Protein AF-A0A7R9ZEU7-F1 (afdb_monomer)

Radius of gyration: 27.48 Å; Cα contacts (8 Å, |Δi|>4): 188; chains: 1; bounding box: 86×51×51 Å

Secondary structure (DSSP, 8-state):
--HHHHHHHHHHTT-EEEEE-GGG-EEEEETTEEEEEEEEEEEEGGGTT-EEEEEEEEEEEEETTEEEEEEEEEEEPPPPPPHHHHHHHHHHHHHHHHH--HHHHHTTS-TT-EE--------S-PPPEESHHHHHHHHHT-SS---------------------

Solvent-accessible surface area (backbone atoms only — not comparable to full-atom values): 10298 Å² total; per-residue (Å²): 131,62,69,68,58,54,51,48,52,63,49,54,75,30,49,62,45,78,45,72,45,66,98,60,50,49,75,50,79,56,94,60,36,37,38,43,33,31,36,36,37,36,36,24,64,81,44,69,87,48,66,48,56,26,39,40,37,38,32,34,34,58,54,97,89,41,80,40,80,75,43,79,49,76,45,71,58,77,81,77,84,47,73,68,55,56,53,48,53,52,49,59,48,50,53,20,58,75,66,70,41,64,67,59,40,49,69,71,50,56,73,80,38,73,52,80,82,87,71,97,63,100,66,92,80,83,76,78,35,59,26,51,66,44,48,48,45,64,75,70,56,80,50,104,61,88,90,75,78,89,76,89,77,78,85,92,75,93,78,82,88,82,83,84,134

Structure (mmCIF, N/CA/C/O backbone):
data_AF-A0A7R9ZEU7-F1
#
_entry.id   AF-A0A7R9ZEU7-F1
#
loop_
_atom_site.group_PDB
_atom_site.id
_atom_site.type_symbol
_atom_site.label_atom_id
_atom_site.label_alt_id
_atom_site.label_comp_id
_atom_site.label_asym_id
_atom_site.label_entity_id
_atom_site.label_seq_id
_atom_site.pdbx_PDB_ins_code
_atom_site.Cartn_x
_atom_site.Cartn_y
_atom_site.Cartn_z
_atom_site.occupancy
_atom_site.B_iso_or_equiv
_atom_site.auth_seq_id
_atom_site.auth_comp_id
_atom_site.auth_asym_id
_atom_site.auth_atom_id
_atom_site.pdbx_PDB_model_num
ATOM 1 N N . SER A 1 1 ? -24.225 -18.428 -4.024 1.00 68.38 1 SER A N 1
ATOM 2 C CA . SER A 1 1 ? -23.529 -18.088 -2.764 1.00 68.38 1 SER A CA 1
ATOM 3 C C . SER A 1 1 ? -23.212 -16.599 -2.773 1.00 68.38 1 SER A C 1
ATOM 5 O O . SER A 1 1 ? -23.013 -16.052 -3.850 1.00 68.38 1 SER A O 1
ATOM 7 N N . ASN A 1 2 ? -23.208 -15.921 -1.620 1.00 84.44 2 ASN A N 1
ATOM 8 C CA . ASN A 1 2 ? -22.706 -14.545 -1.527 1.00 84.44 2 ASN A CA 1
ATOM 9 C C . ASN A 1 2 ? -21.163 -14.613 -1.546 1.00 84.44 2 ASN A C 1
ATOM 11 O O . ASN A 1 2 ? -20.594 -15.146 -0.590 1.00 84.44 2 ASN A O 1
ATOM 15 N N . PRO A 1 3 ? -20.485 -14.136 -2.607 1.00 81.31 3 PRO A N 1
ATOM 16 C CA . PRO A 1 3 ? -19.037 -14.291 -2.755 1.00 81.31 3 PRO A CA 1
ATOM 17 C C . PRO A 1 3 ? -18.259 -13.562 -1.654 1.00 81.31 3 PRO A C 1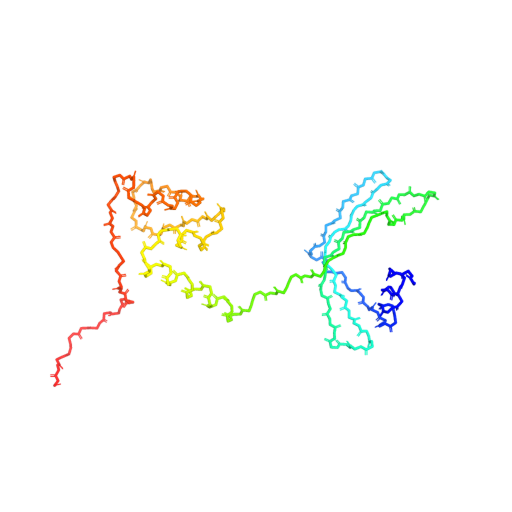
ATOM 19 O O . PRO A 1 3 ? -17.218 -14.045 -1.222 1.00 81.31 3 PRO A O 1
ATOM 22 N N . MET A 1 4 ? -18.795 -12.452 -1.142 1.00 75.75 4 MET A N 1
ATOM 23 C CA . MET A 1 4 ? -18.186 -11.709 -0.042 1.00 75.75 4 MET A CA 1
ATOM 24 C C . MET A 1 4 ? -18.267 -12.491 1.269 1.00 75.75 4 MET A C 1
ATOM 26 O O . MET A 1 4 ? -17.280 -12.582 1.991 1.00 75.75 4 MET A O 1
ATOM 30 N N . LYS A 1 5 ? -19.412 -13.126 1.550 1.00 85.56 5 LYS A N 1
ATOM 31 C CA . LYS A 1 5 ? -19.545 -13.989 2.731 1.00 85.56 5 LYS A CA 1
ATOM 32 C C . LYS A 1 5 ? -18.561 -15.159 2.666 1.00 85.56 5 LYS A C 1
ATOM 34 O O . LYS A 1 5 ? -17.838 -15.382 3.622 1.00 85.56 5 LYS A O 1
ATOM 39 N N . ALA A 1 6 ? -18.490 -15.851 1.528 1.00 85.88 6 ALA A N 1
ATOM 40 C CA . ALA A 1 6 ? -17.572 -16.977 1.352 1.00 85.88 6 ALA A CA 1
ATOM 41 C C . ALA A 1 6 ? -16.096 -16.560 1.487 1.00 85.88 6 ALA A C 1
ATOM 43 O O . ALA A 1 6 ? -15.293 -17.302 2.048 1.00 85.88 6 ALA A O 1
ATOM 44 N N . TYR A 1 7 ? -15.743 -15.366 1.000 1.00 82.12 7 TYR A N 1
ATOM 45 C CA . TYR A 1 7 ? -14.420 -14.783 1.208 1.00 82.12 7 TYR A CA 1
ATOM 46 C C . TYR A 1 7 ? -14.110 -14.600 2.698 1.00 82.12 7 TYR A C 1
ATOM 48 O O . TYR A 1 7 ? -13.049 -15.032 3.145 1.00 82.12 7 TYR A O 1
ATOM 56 N N . PHE A 1 8 ? -15.030 -13.998 3.461 1.00 85.12 8 PHE A N 1
ATOM 57 C CA . PHE A 1 8 ? -14.830 -13.766 4.891 1.00 85.12 8 PHE A CA 1
ATOM 58 C C . PHE A 1 8 ? -14.843 -15.057 5.705 1.00 85.12 8 PHE A C 1
ATOM 60 O O . PHE A 1 8 ? -13.979 -15.197 6.558 1.00 85.12 8 PHE A O 1
ATOM 67 N N . ASP A 1 9 ? -15.734 -16.007 5.412 1.00 88.56 9 ASP A N 1
ATOM 68 C CA . ASP A 1 9 ? -15.752 -17.318 6.072 1.00 88.56 9 ASP A CA 1
ATOM 69 C C . ASP A 1 9 ? -14.368 -17.990 5.931 1.00 88.56 9 ASP A C 1
ATOM 71 O O . ASP A 1 9 ? -13.697 -18.249 6.921 1.00 88.56 9 ASP A O 1
ATOM 75 N N . ASN A 1 10 ? -13.850 -18.114 4.702 1.00 85.75 10 ASN A N 1
ATOM 76 C CA . ASN A 1 10 ? -12.529 -18.705 4.444 1.00 85.75 10 ASN A CA 1
ATOM 77 C C . ASN A 1 10 ? -11.349 -17.881 4.995 1.00 85.75 10 ASN A C 1
ATOM 79 O O . ASN A 1 10 ? -10.260 -18.414 5.211 1.00 85.75 10 ASN A O 1
ATOM 83 N N . PHE A 1 11 ? -11.506 -16.565 5.140 1.00 84.62 11 PHE A N 1
ATOM 84 C CA . PHE A 1 11 ? -10.490 -15.721 5.765 1.00 84.62 11 PHE A CA 1
ATOM 85 C C . PHE A 1 11 ? -10.461 -15.931 7.280 1.00 84.62 11 PHE A C 1
ATOM 87 O O . PHE A 1 11 ? -9.381 -16.089 7.837 1.00 84.62 11 PHE A O 1
ATOM 94 N N . LEU A 1 12 ? -11.629 -15.974 7.925 1.00 88.44 12 LEU A N 1
ATOM 95 C CA . LEU A 1 12 ? -11.778 -16.165 9.366 1.00 88.44 12 LEU A CA 1
ATOM 96 C C . LEU A 1 12 ? -11.443 -17.596 9.803 1.00 88.44 12 LEU A C 1
ATOM 98 O O . LEU A 1 12 ? -10.835 -17.759 10.853 1.00 88.44 12 LEU A O 1
ATOM 102 N N . ASP A 1 13 ? -11.726 -18.603 8.970 1.00 89.56 13 ASP A N 1
ATOM 103 C CA . ASP A 1 13 ? -11.337 -20.007 9.194 1.00 89.56 13 ASP A CA 1
ATOM 104 C C . ASP A 1 13 ? -9.812 -20.195 9.330 1.00 89.56 13 ASP A C 1
ATOM 106 O O . ASP A 1 13 ? -9.348 -21.213 9.834 1.00 89.56 13 ASP A O 1
ATOM 110 N N . LYS A 1 14 ? -9.011 -19.224 8.867 1.00 86.25 14 LYS A N 1
ATOM 111 C CA . LYS A 1 14 ? -7.542 -19.233 8.991 1.00 86.25 14 LYS A CA 1
ATOM 112 C C . LYS A 1 14 ? -7.037 -18.593 10.282 1.00 86.25 14 LYS A C 1
ATOM 114 O O . LYS A 1 14 ? -5.821 -18.494 10.446 1.00 86.25 14 LYS A O 1
ATOM 119 N N . GLU A 1 15 ? -7.955 -18.142 11.137 1.00 89.12 15 GLU A N 1
ATOM 120 C CA . GLU A 1 15 ? -7.683 -17.473 12.410 1.00 89.12 15 GLU A CA 1
ATOM 121 C C . GLU A 1 15 ? -6.629 -16.362 12.246 1.00 89.12 15 GLU A C 1
ATOM 123 O O . GLU A 1 15 ? -5.511 -16.466 12.750 1.00 89.12 15 GLU A O 1
ATOM 128 N N . PRO A 1 16 ? -6.923 -15.319 11.447 1.00 89.88 16 PRO A N 1
ATOM 129 C CA . PRO A 1 16 ? -5.942 -14.297 11.134 1.00 89.88 16 PRO A CA 1
ATOM 130 C C . PRO A 1 16 ? -5.699 -13.410 12.356 1.00 89.88 16 PRO A C 1
ATOM 132 O O . PRO A 1 16 ? -6.582 -12.668 12.787 1.00 89.88 16 PRO A O 1
ATOM 135 N N . GLU A 1 17 ? -4.472 -13.412 12.860 1.00 93.25 17 GLU A N 1
ATOM 136 C CA . GLU A 1 17 ? -3.993 -12.376 13.769 1.00 93.25 17 GLU A CA 1
ATOM 137 C C . GLU A 1 17 ? -3.539 -11.161 12.963 1.00 93.25 17 GLU A C 1
ATOM 139 O O . GLU A 1 17 ? -2.948 -11.302 11.888 1.00 93.25 17 GLU A O 1
ATOM 144 N N . VAL A 1 18 ? -3.812 -9.956 13.465 1.00 92.75 18 VAL A N 1
ATOM 145 C CA . VAL A 1 18 ? -3.507 -8.707 12.762 1.00 92.75 18 VAL A CA 1
ATOM 146 C C . VAL A 1 18 ? -2.680 -7.763 13.628 1.00 92.75 18 VAL A C 1
ATOM 148 O O . VAL A 1 18 ? -3.096 -7.362 14.710 1.00 92.75 18 VAL A O 1
ATOM 151 N N . ASP A 1 19 ? -1.524 -7.360 13.103 1.00 94.50 19 ASP A N 1
ATOM 152 C CA . ASP A 1 19 ? -0.694 -6.293 13.662 1.00 94.50 19 ASP A CA 1
ATOM 153 C C . ASP A 1 19 ? -0.857 -5.015 12.832 1.00 94.50 19 ASP A C 1
ATOM 155 O O . ASP A 1 19 ? -0.734 -5.058 11.603 1.00 94.50 19 ASP A O 1
ATOM 159 N N . ILE A 1 20 ? -1.035 -3.859 13.476 1.00 95.19 20 ILE A N 1
ATOM 160 C CA . ILE A 1 20 ? -0.913 -2.554 12.810 1.00 95.19 20 ILE A CA 1
ATOM 161 C C . ILE A 1 20 ? 0.551 -2.103 12.843 1.00 95.19 20 ILE A C 1
ATOM 163 O O . ILE A 1 20 ? 1.202 -2.098 13.886 1.00 95.19 20 ILE A O 1
ATOM 167 N N . ILE A 1 21 ? 1.085 -1.694 11.690 1.00 93.44 21 ILE A N 1
ATOM 168 C CA . ILE A 1 21 ? 2.436 -1.135 11.586 1.00 93.44 21 ILE A CA 1
ATOM 169 C C . ILE A 1 21 ? 2.379 0.358 11.941 1.00 93.44 21 ILE A C 1
ATOM 171 O O . ILE A 1 21 ? 2.231 1.213 11.067 1.00 93.44 21 ILE A O 1
ATOM 175 N N . GLU A 1 22 ? 2.502 0.662 13.234 1.00 91.62 22 GLU A N 1
ATOM 176 C CA . GLU A 1 22 ? 2.242 1.998 13.801 1.00 91.62 22 GLU A CA 1
ATOM 177 C C . GLU A 1 22 ? 3.027 3.142 13.139 1.00 91.62 22 GLU A C 1
ATOM 179 O O . GLU A 1 22 ? 2.468 4.200 12.874 1.00 91.62 22 GLU A O 1
ATOM 184 N N . TYR A 1 23 ? 4.300 2.944 12.778 1.00 90.31 23 TYR A N 1
ATOM 185 C CA . TYR A 1 23 ? 5.114 4.016 12.177 1.00 90.31 23 TYR A CA 1
ATOM 186 C C . TYR A 1 23 ? 4.666 4.433 10.760 1.00 90.31 23 TYR A C 1
ATOM 188 O O . TYR A 1 23 ? 5.179 5.413 10.224 1.00 90.31 23 TYR A O 1
ATOM 196 N N . GLN A 1 24 ? 3.743 3.692 10.135 1.00 88.44 24 GLN A N 1
ATOM 197 C CA . GLN A 1 24 ? 3.148 4.016 8.830 1.00 88.44 24 GLN A CA 1
ATOM 198 C C . GLN A 1 24 ? 1.700 4.508 8.951 1.00 88.44 24 GLN A C 1
ATOM 200 O O . GLN A 1 24 ? 1.044 4.730 7.932 1.00 88.44 24 GLN A O 1
ATOM 205 N N . ARG A 1 25 ? 1.182 4.624 10.178 1.00 96.44 25 ARG A N 1
ATOM 206 C CA . ARG A 1 25 ? -0.213 4.946 10.453 1.00 96.44 25 ARG A CA 1
ATOM 207 C C . ARG A 1 25 ? -0.444 6.452 10.431 1.00 96.44 25 ARG A C 1
ATOM 209 O O . ARG A 1 25 ? 0.360 7.231 10.940 1.00 96.44 25 ARG A O 1
ATOM 216 N N . LYS A 1 26 ? -1.578 6.860 9.873 1.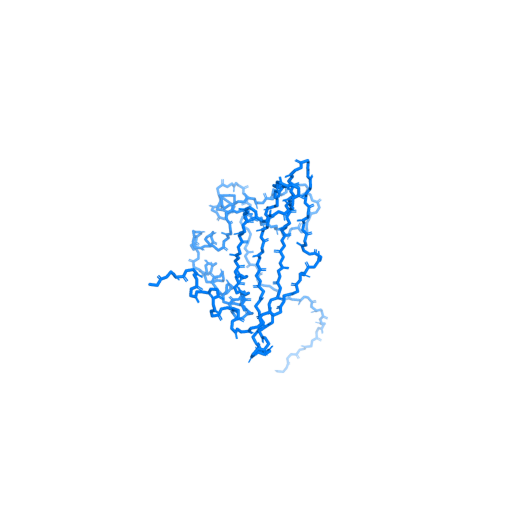00 97.38 26 LYS A N 1
ATOM 217 C CA . LYS A 1 26 ? -2.061 8.237 9.872 1.00 97.38 26 LYS A CA 1
ATOM 218 C C . LYS A 1 26 ? -3.505 8.254 10.355 1.00 97.38 26 LYS A C 1
ATOM 220 O O . LYS A 1 26 ? -4.369 7.647 9.727 1.00 97.38 26 LYS A O 1
ATOM 225 N N . ILE A 1 27 ? -3.741 8.978 11.445 1.00 97.88 27 ILE A N 1
ATOM 226 C CA . ILE A 1 27 ? -5.062 9.157 12.046 1.00 97.88 27 ILE A CA 1
ATOM 227 C C . ILE A 1 27 ? -5.463 10.623 11.913 1.00 97.88 27 ILE A C 1
ATOM 229 O O . ILE A 1 27 ? -4.678 11.514 12.244 1.00 97.88 27 ILE A O 1
ATOM 233 N N . GLU A 1 28 ? -6.688 10.870 11.461 1.00 98.19 28 GLU A N 1
ATOM 234 C CA . GLU A 1 28 ? -7.306 12.198 11.463 1.00 98.1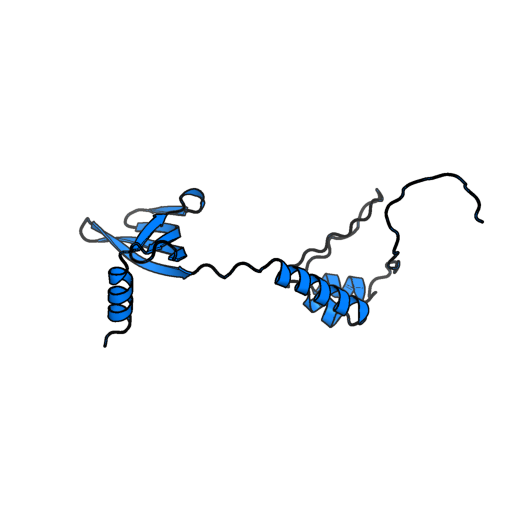9 28 GLU A CA 1
ATOM 235 C C . GLU A 1 28 ? -8.666 12.117 12.160 1.00 98.19 28 GLU A C 1
ATOM 237 O O . GLU A 1 28 ? -9.385 11.127 12.030 1.00 98.19 28 GLU A O 1
ATOM 242 N N . THR A 1 29 ? -9.029 13.144 12.924 1.00 98.00 29 THR A N 1
ATOM 243 C CA . THR A 1 29 ? -10.275 13.161 13.699 1.00 98.00 29 THR A CA 1
ATOM 244 C C . THR A 1 29 ? -11.037 14.461 13.491 1.00 98.00 29 THR A C 1
ATOM 246 O O . THR A 1 29 ? -10.456 15.520 13.245 1.00 98.00 29 THR A O 1
ATOM 249 N N . GLY A 1 30 ? -12.358 14.385 13.621 1.00 96.19 30 GLY A N 1
ATOM 250 C CA . GLY A 1 30 ? -13.244 15.538 13.643 1.00 96.19 30 GLY A CA 1
ATOM 251 C C . GLY A 1 30 ? -14.549 15.238 14.387 1.00 96.19 30 GLY A C 1
ATOM 252 O O . GLY A 1 30 ? -14.763 14.122 14.866 1.00 96.19 30 GLY A O 1
ATOM 253 N N . PRO A 1 31 ? -15.447 16.228 14.527 1.00 96.81 31 PRO A N 1
ATOM 254 C CA . PRO A 1 31 ? -16.732 16.009 15.180 1.00 96.81 31 PRO A CA 1
ATOM 255 C C . PRO A 1 31 ? -17.554 14.950 14.433 1.00 96.81 31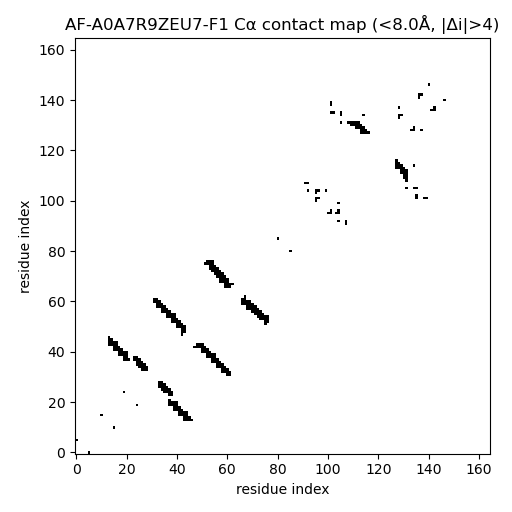 PRO A C 1
ATOM 257 O O . PRO A 1 31 ? -17.944 15.155 13.285 1.00 96.81 31 PRO A O 1
ATOM 260 N N . GLY A 1 32 ? -17.798 13.812 15.086 1.00 96.31 32 GLY A N 1
ATOM 261 C CA . GLY A 1 32 ? -18.616 12.717 14.553 1.00 96.31 32 GLY A CA 1
ATOM 262 C C . GLY A 1 32 ? -17.969 11.871 13.450 1.00 96.31 32 GLY A C 1
ATOM 263 O O . GLY A 1 32 ? -18.638 10.985 12.921 1.00 96.31 32 GLY A O 1
ATOM 264 N N . TRP A 1 33 ? -16.696 12.100 13.107 1.00 97.62 33 TRP A N 1
ATOM 265 C CA . TRP A 1 33 ? -15.957 11.273 12.147 1.00 97.62 33 TRP A CA 1
ATOM 266 C C . TRP A 1 33 ? -14.479 11.098 12.537 1.00 97.62 33 TRP A C 1
ATOM 268 O O . TRP A 1 33 ? -13.887 11.943 13.207 1.00 97.62 33 TRP A O 1
ATOM 278 N N . ALA A 1 34 ? -13.864 10.009 12.082 1.00 98.38 34 ALA A N 1
ATOM 279 C CA . ALA A 1 34 ? -12.416 9.813 12.141 1.00 98.38 34 ALA A CA 1
ATOM 280 C C . ALA A 1 34 ? -11.937 8.996 10.936 1.00 98.38 34 ALA A C 1
ATOM 282 O O . ALA A 1 34 ? -12.712 8.245 10.346 1.00 98.38 34 ALA A O 1
ATOM 283 N N . THR A 1 35 ? -10.668 9.118 10.569 1.00 98.31 35 THR A N 1
ATOM 284 C CA . THR A 1 35 ? -10.016 8.255 9.581 1.00 98.31 35 THR A CA 1
ATOM 285 C C . THR A 1 35 ? -8.766 7.627 10.173 1.00 98.31 35 THR A C 1
ATOM 287 O O . THR A 1 35 ? -8.103 8.205 11.034 1.00 98.31 35 THR A O 1
ATOM 290 N N . ASP A 1 36 ? -8.460 6.422 9.710 1.00 98.06 36 ASP A N 1
ATOM 291 C CA . ASP A 1 36 ? -7.284 5.664 10.108 1.00 98.06 36 ASP A CA 1
ATOM 292 C C . ASP A 1 36 ? -6.752 4.901 8.900 1.00 98.06 36 ASP A C 1
ATOM 294 O O . ASP A 1 36 ? -7.433 4.037 8.344 1.00 98.06 36 ASP A O 1
ATOM 298 N N . ALA A 1 37 ? -5.557 5.260 8.455 1.00 97.44 37 ALA A N 1
ATOM 299 C CA . ALA A 1 37 ? -4.944 4.691 7.269 1.00 97.44 37 ALA A CA 1
ATOM 300 C C . ALA A 1 37 ? -3.522 4.237 7.568 1.00 97.44 37 ALA A C 1
ATOM 302 O O . ALA A 1 37 ? -2.773 4.920 8.265 1.00 97.44 37 ALA A O 1
ATOM 303 N N . GLY A 1 38 ? -3.119 3.113 6.990 1.00 95.19 38 GLY A N 1
ATOM 304 C CA . GLY A 1 38 ? -1.774 2.595 7.183 1.00 95.19 38 GLY A CA 1
ATOM 305 C C . GLY A 1 38 ? -1.587 1.216 6.576 1.00 95.19 38 GLY A C 1
ATOM 306 O O . GLY A 1 38 ? -2.217 0.854 5.579 1.00 95.19 38 GLY A O 1
ATOM 307 N N . THR A 1 39 ? -0.710 0.438 7.201 1.00 95.56 39 THR A N 1
ATOM 308 C CA . THR A 1 39 ? -0.404 -0.937 6.805 1.00 95.56 39 THR A CA 1
ATOM 309 C C . THR A 1 39 ? -0.666 -1.862 7.981 1.00 95.56 39 THR A C 1
ATOM 311 O O . THR A 1 39 ? -0.235 -1.579 9.100 1.00 95.56 39 THR A O 1
ATOM 314 N N . TYR A 1 40 ? -1.324 -2.988 7.726 1.00 94.75 40 TYR A N 1
ATOM 315 C CA . TYR A 1 40 ? -1.379 -4.107 8.661 1.00 94.75 40 TYR A CA 1
ATOM 316 C C . TYR A 1 40 ? -0.591 -5.315 8.149 1.00 94.75 40 TYR A C 1
ATOM 318 O O . TYR A 1 40 ? -0.288 -5.445 6.955 1.00 94.75 40 TYR A O 1
ATOM 326 N N . LYS A 1 41 ? -0.230 -6.201 9.072 1.00 93.81 41 LYS A N 1
ATOM 327 C CA . LYS A 1 41 ? 0.369 -7.501 8.789 1.00 93.81 41 LYS A CA 1
ATOM 328 C C . LYS A 1 41 ? -0.540 -8.569 9.374 1.00 93.81 41 LYS A C 1
ATOM 330 O O . LYS A 1 41 ? -0.699 -8.630 10.587 1.00 93.81 41 LYS A O 1
ATOM 335 N N . PHE A 1 42 ? -1.090 -9.412 8.512 1.00 91.94 42 PHE A N 1
ATOM 336 C CA . PHE A 1 42 ? -1.797 -10.605 8.942 1.00 91.94 42 PHE A CA 1
ATOM 337 C C . PHE A 1 42 ? -0.824 -11.764 9.117 1.00 91.94 42 PHE A C 1
ATOM 339 O O . PHE A 1 42 ? 0.032 -11.982 8.254 1.00 91.94 42 PHE A O 1
ATOM 346 N N . THR A 1 43 ? -0.997 -12.518 10.192 1.00 91.31 43 THR A N 1
ATOM 347 C CA . THR A 1 43 ? -0.376 -13.824 10.410 1.00 91.31 43 THR A CA 1
ATOM 348 C C . THR A 1 43 ? -1.505 -14.845 10.460 1.00 91.31 43 THR A C 1
ATOM 350 O O . THR A 1 43 ? -2.406 -14.718 11.282 1.00 91.31 43 THR A O 1
ATOM 353 N N . MET A 1 44 ? -1.505 -15.817 9.547 1.00 88.44 44 MET A N 1
ATOM 354 C CA . MET A 1 44 ? -2.514 -16.881 9.564 1.00 88.44 44 MET A CA 1
ATOM 355 C C . MET A 1 44 ? -2.098 -17.903 10.621 1.00 88.44 44 MET A C 1
ATOM 357 O O . MET A 1 44 ? -1.086 -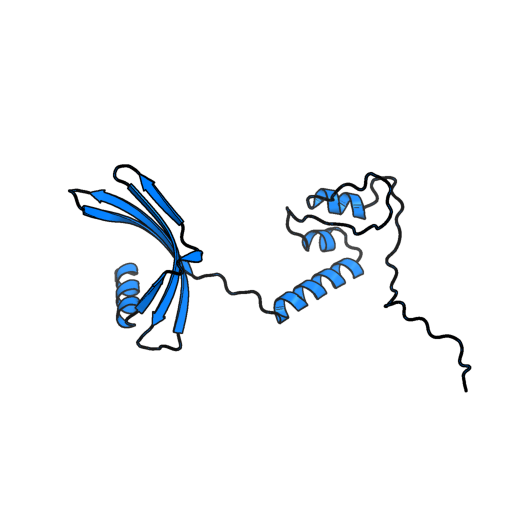18.566 10.425 1.00 88.44 44 MET A O 1
ATOM 361 N N . VAL A 1 45 ? -2.828 -18.041 11.729 1.00 85.50 45 VAL A N 1
ATOM 362 C CA . VAL A 1 45 ? -2.423 -18.961 12.814 1.00 85.50 45 VAL A CA 1
ATOM 363 C C . VAL A 1 45 ? -2.434 -20.416 12.338 1.00 85.50 45 VAL A C 1
ATOM 365 O O . VAL A 1 45 ? -1.534 -21.187 12.659 1.00 85.50 45 VAL A O 1
ATOM 368 N N . ALA A 1 46 ? -3.377 -20.771 11.460 1.00 81.81 46 ALA A N 1
ATOM 369 C CA . ALA A 1 46 ? -3.434 -22.098 10.842 1.00 81.81 46 ALA A CA 1
ATOM 370 C C . ALA A 1 46 ? -2.209 -22.435 9.955 1.00 81.81 46 ALA A C 1
ATOM 372 O O . ALA A 1 46 ? -2.004 -23.596 9.602 1.00 81.81 46 ALA A O 1
ATOM 373 N N . ASP A 1 47 ? -1.414 -21.434 9.560 1.00 78.50 47 ASP A N 1
ATOM 374 C CA . ASP A 1 47 ? -0.179 -21.591 8.789 1.00 78.50 47 ASP A CA 1
ATOM 375 C C . ASP A 1 47 ? 0.728 -20.372 9.019 1.00 78.50 47 ASP A C 1
ATOM 377 O O . ASP A 1 47 ? 0.756 -19.438 8.211 1.00 78.50 47 ASP A O 1
ATOM 381 N N . GLU A 1 48 ? 1.476 -20.370 10.128 1.00 75.44 48 GLU A N 1
ATOM 382 C CA . GLU A 1 48 ? 2.298 -19.225 10.559 1.00 75.44 48 GLU A CA 1
ATOM 383 C C . GLU A 1 48 ? 3.362 -18.787 9.531 1.00 75.44 48 GLU A C 1
ATOM 385 O O . GLU A 1 48 ? 3.904 -17.675 9.607 1.00 75.44 48 GLU A O 1
ATOM 390 N N . SER A 1 49 ? 3.667 -19.642 8.545 1.00 76.94 49 SER A N 1
ATOM 391 C CA . SER A 1 49 ? 4.548 -19.303 7.424 1.00 76.94 49 SER A CA 1
ATOM 392 C C . SER A 1 49 ? 3.919 -18.269 6.480 1.00 76.94 49 SER A C 1
ATOM 394 O O . SER A 1 49 ? 4.630 -17.524 5.798 1.00 76.94 49 SER A O 1
ATOM 396 N N . LYS A 1 50 ? 2.585 -18.159 6.476 1.00 79.81 50 LYS A N 1
ATOM 397 C CA . LYS A 1 50 ? 1.825 -17.217 5.657 1.00 79.81 50 LYS A CA 1
ATOM 398 C C . LYS A 1 50 ? 1.598 -15.913 6.404 1.00 79.81 50 LYS A C 1
ATOM 400 O O . LYS A 1 50 ? 0.672 -15.757 7.201 1.00 79.81 50 LYS A O 1
ATOM 405 N N . LYS A 1 51 ? 2.432 -14.935 6.059 1.00 87.31 51 LYS A N 1
ATOM 406 C CA . LYS A 1 51 ? 2.317 -13.549 6.513 1.00 87.31 51 LYS A CA 1
ATOM 407 C C . LYS A 1 51 ? 1.970 -12.658 5.332 1.00 87.31 51 LYS A C 1
ATOM 409 O O . LYS A 1 51 ? 2.657 -12.685 4.315 1.00 87.31 51 LYS A O 1
ATOM 414 N N . VAL A 1 52 ? 0.925 -11.849 5.471 1.00 88.19 52 VAL A N 1
ATOM 415 C CA . VAL A 1 52 ? 0.450 -10.962 4.402 1.00 88.19 52 VAL A CA 1
ATOM 416 C C . VAL A 1 52 ? 0.495 -9.525 4.888 1.00 88.19 52 VAL A C 1
ATOM 418 O O . VAL A 1 52 ? -0.175 -9.168 5.852 1.00 88.19 52 VAL A O 1
ATOM 421 N N . LYS A 1 53 ? 1.279 -8.685 4.208 1.00 91.50 53 LYS A N 1
ATOM 422 C CA . LYS A 1 53 ? 1.238 -7.231 4.397 1.00 91.50 53 LYS A CA 1
ATOM 423 C C . LYS A 1 53 ? 0.237 -6.617 3.435 1.00 91.50 53 LYS A C 1
ATOM 425 O O . LYS A 1 53 ? 0.238 -6.932 2.244 1.00 91.50 53 LYS A O 1
ATOM 430 N N . ALA A 1 54 ? -0.572 -5.703 3.941 1.00 90.56 54 ALA A N 1
ATOM 431 C CA . ALA A 1 54 ? -1.588 -5.047 3.142 1.00 90.56 54 ALA A CA 1
ATOM 432 C C . ALA A 1 54 ? -1.877 -3.636 3.683 1.00 90.56 54 ALA A C 1
ATOM 434 O O . ALA A 1 54 ? -1.679 -3.348 4.862 1.00 90.56 54 ALA A O 1
ATOM 435 N N . ARG A 1 55 ? -2.287 -2.738 2.790 1.00 93.88 55 ARG A N 1
ATOM 436 C CA . ARG A 1 55 ? -2.712 -1.373 3.111 1.00 93.88 55 ARG A CA 1
ATOM 437 C C . ARG A 1 55 ? -4.162 -1.401 3.556 1.00 93.88 55 ARG A C 1
ATOM 439 O O . ARG A 1 55 ? -4.957 -2.131 2.959 1.00 93.88 55 ARG A O 1
ATOM 446 N N . TYR A 1 56 ? -4.497 -0.561 4.523 1.00 95.25 56 TYR A N 1
ATOM 447 C CA . TYR A 1 56 ? -5.869 -0.322 4.938 1.00 95.25 56 TYR A CA 1
ATOM 448 C C . TYR A 1 56 ? -6.186 1.173 4.988 1.00 95.25 56 TYR A C 1
ATOM 450 O O . TYR A 1 56 ? -5.310 2.018 5.191 1.00 95.25 56 TYR A O 1
ATOM 458 N N . TYR A 1 57 ? -7.468 1.470 4.829 1.00 96.62 57 TYR A N 1
ATOM 459 C CA . TYR A 1 57 ?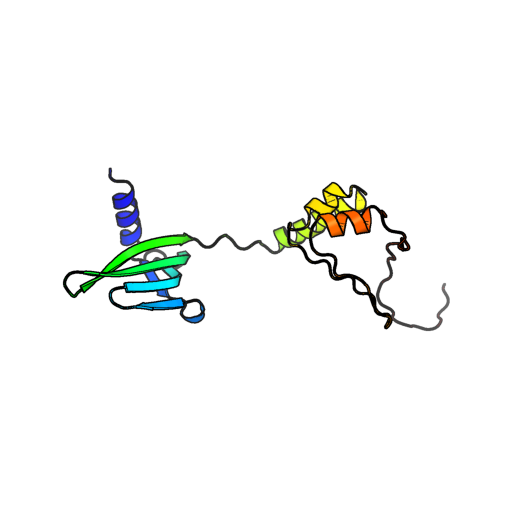 -8.092 2.739 5.160 1.00 96.62 57 TYR A CA 1
ATOM 460 C C . TYR A 1 57 ? -9.434 2.440 5.817 1.00 96.62 57 TYR A C 1
ATOM 462 O O . TYR A 1 57 ? -10.244 1.710 5.240 1.00 96.62 57 TYR A O 1
ATOM 470 N N . PHE A 1 58 ? -9.661 3.019 6.990 1.00 98.06 58 PHE A N 1
ATOM 471 C CA . PHE A 1 58 ? -10.938 3.027 7.680 1.00 98.06 58 PHE A CA 1
ATOM 472 C C . PHE A 1 58 ? -11.455 4.450 7.809 1.00 98.06 58 PHE A C 1
ATOM 474 O O . PHE A 1 58 ? -10.714 5.365 8.173 1.00 98.06 58 PHE A O 1
ATOM 481 N N . LYS A 1 59 ? -12.756 4.612 7.586 1.00 98.06 59 LYS A N 1
ATOM 482 C CA . LYS A 1 59 ? -13.500 5.801 7.990 1.00 98.06 59 LYS A CA 1
ATOM 483 C C . LYS A 1 59 ? -14.502 5.419 9.059 1.00 98.06 59 LYS A C 1
ATOM 485 O O . LYS A 1 59 ? -15.369 4.577 8.821 1.00 98.06 59 LYS A O 1
ATOM 490 N N . TYR A 1 60 ? -14.414 6.073 10.203 1.00 98.56 60 TYR A N 1
ATOM 491 C CA . TYR A 1 60 ? -15.337 5.907 11.310 1.00 98.56 60 TYR A CA 1
ATOM 492 C C . TYR A 1 60 ? -16.361 7.034 11.334 1.00 98.56 60 TYR A C 1
ATOM 494 O O . TYR A 1 60 ? -16.024 8.191 11.073 1.00 98.56 60 TYR A O 1
ATOM 502 N N . VAL A 1 61 ? -17.594 6.697 11.693 1.00 98.25 61 VAL A N 1
ATOM 503 C CA . VAL A 1 61 ? -18.674 7.651 11.971 1.00 98.25 61 VAL A CA 1
ATOM 504 C C . VAL A 1 61 ? -19.274 7.349 13.336 1.00 98.25 61 VAL A C 1
ATOM 506 O O . VAL A 1 61 ? -19.322 6.188 13.745 1.00 98.25 61 VAL A O 1
ATOM 509 N N . LEU A 1 62 ? -19.700 8.393 14.046 1.00 97.81 62 LEU A N 1
ATOM 510 C CA . LEU A 1 62 ? -20.451 8.253 15.289 1.00 97.81 62 LEU A CA 1
ATOM 511 C C . LEU A 1 62 ? -21.942 8.123 14.955 1.00 97.81 62 LEU A C 1
ATOM 513 O O . LEU A 1 62 ? -22.567 9.093 14.532 1.00 97.81 62 LEU A O 1
ATOM 517 N N . GLU A 1 63 ? -22.501 6.934 15.151 1.00 96.81 63 GLU A N 1
ATOM 518 C CA . GLU A 1 63 ? -23.901 6.604 14.877 1.00 96.81 63 GLU A CA 1
ATOM 519 C C . GLU A 1 63 ? -24.550 6.084 16.161 1.00 96.81 63 GLU A C 1
ATOM 521 O O . GLU A 1 63 ? -24.049 5.141 16.768 1.00 96.81 63 GLU A O 1
ATOM 526 N N . ASP A 1 64 ? -25.635 6.725 16.600 1.00 96.25 64 ASP A N 1
ATOM 527 C CA . ASP A 1 64 ? -26.377 6.364 17.820 1.00 96.25 64 ASP A CA 1
ATOM 528 C C . ASP A 1 64 ? -25.504 6.249 19.087 1.00 96.25 64 ASP A C 1
ATOM 530 O O . ASP A 1 64 ? -25.772 5.463 19.992 1.00 96.25 64 ASP A O 1
ATOM 534 N N . GLY A 1 65 ? -24.448 7.065 19.166 1.00 96.56 65 GLY A N 1
ATOM 535 C CA . GLY A 1 65 ? -23.505 7.070 20.289 1.00 96.56 65 GLY A CA 1
ATOM 536 C C . GLY A 1 65 ? -22.376 6.040 20.185 1.00 96.56 65 GLY A C 1
ATOM 537 O O . GLY A 1 65 ? -21.523 6.004 21.070 1.00 96.56 65 GLY A O 1
ATOM 538 N N . GLU A 1 66 ? -22.311 5.261 19.102 1.00 98.06 66 GLU A N 1
ATOM 539 C CA . GLU A 1 66 ? -21.272 4.259 18.859 1.00 98.06 66 GLU A CA 1
ATOM 540 C C . GLU A 1 66 ? -20.429 4.595 17.623 1.00 98.06 66 GLU A C 1
ATOM 542 O O . GLU A 1 66 ? -20.937 4.993 16.574 1.00 98.06 66 GLU A O 1
ATOM 547 N N . TRP A 1 67 ? -19.110 4.424 17.728 1.00 98.00 67 TRP A N 1
ATOM 548 C CA . TRP A 1 67 ? -18.204 4.581 16.591 1.00 98.00 67 TRP A CA 1
ATOM 549 C C . TRP A 1 67 ? -18.202 3.316 15.734 1.00 98.00 67 TRP A C 1
ATOM 551 O O . TRP A 1 67 ? -17.850 2.238 16.213 1.00 98.00 67 TRP A O 1
ATOM 561 N N . LYS A 1 68 ? -18.551 3.449 14.453 1.00 98.00 68 LYS A N 1
ATOM 562 C CA . LYS A 1 68 ? -18.638 2.332 13.500 1.00 98.00 68 LYS A CA 1
ATOM 563 C C . LYS A 1 68 ? -17.790 2.599 12.263 1.00 98.00 68 LYS A C 1
ATOM 565 O O . LYS A 1 68 ? -17.629 3.748 11.857 1.00 98.00 68 LYS A O 1
ATOM 570 N N . ILE A 1 69 ? -17.275 1.540 11.638 1.00 97.56 69 ILE A N 1
ATOM 571 C CA . ILE A 1 69 ? -16.597 1.627 10.337 1.00 97.56 69 ILE A CA 1
ATOM 572 C C . ILE A 1 69 ? -17.662 1.827 9.254 1.00 97.56 69 ILE A C 1
ATOM 574 O O . ILE A 1 69 ? -18.485 0.949 9.016 1.00 97.56 69 ILE A O 1
ATOM 578 N N . SER A 1 70 ? -17.622 2.979 8.594 1.00 96.81 70 SER A N 1
ATOM 579 C CA . SER A 1 70 ? -18.484 3.327 7.456 1.00 96.81 70 SER A CA 1
ATOM 580 C C . SER A 1 70 ? -17.863 2.967 6.105 1.00 96.81 70 SER A C 1
ATOM 582 O O . SER A 1 70 ? -18.577 2.607 5.174 1.00 96.81 70 SER A O 1
ATOM 584 N N . GLU A 1 71 ? -16.533 3.030 5.996 1.00 95.88 71 GLU A N 1
ATOM 585 C CA . GLU A 1 71 ? -15.788 2.690 4.781 1.00 95.88 71 GLU A CA 1
ATOM 586 C C . GLU A 1 71 ? -14.536 1.891 5.158 1.00 95.88 71 GLU A C 1
ATOM 588 O O . GLU A 1 71 ? -13.852 2.217 6.133 1.00 95.88 71 GLU A O 1
ATOM 593 N N . HIS A 1 72 ? -14.234 0.854 4.375 1.00 94.00 72 HIS A N 1
ATOM 594 C CA . HIS A 1 72 ? -13.026 0.043 4.506 1.00 94.00 72 HIS A CA 1
ATOM 595 C C . HIS A 1 72 ? -12.446 -0.243 3.120 1.00 94.00 72 HIS A C 1
ATOM 597 O O . HIS A 1 72 ? -13.070 -0.923 2.305 1.00 94.00 72 HIS A O 1
ATOM 603 N N . HIS A 1 73 ? -11.231 0.241 2.869 1.00 91.81 73 HIS A N 1
ATOM 604 C CA . HIS A 1 73 ? -10.465 -0.106 1.674 1.00 91.81 73 HIS A CA 1
ATOM 605 C C . HIS A 1 73 ? -9.232 -0.906 2.076 1.00 91.81 73 HIS A C 1
ATOM 607 O O . HIS A 1 73 ? -8.389 -0.414 2.820 1.00 91.81 73 HIS A O 1
ATOM 613 N N . SER A 1 74 ? -9.123 -2.129 1.558 1.00 89.88 74 SER A N 1
ATOM 614 C CA . SER A 1 74 ? -7.990 -3.025 1.788 1.00 89.88 74 SER A CA 1
ATOM 615 C C . SER A 1 74 ? -7.332 -3.409 0.468 1.00 89.88 74 SER A C 1
ATOM 617 O O . SER A 1 74 ? -8.021 -3.700 -0.510 1.00 89.88 74 SER A O 1
ATOM 619 N N . SER A 1 75 ? -5.999 -3.426 0.430 1.00 88.06 75 SER A N 1
ATOM 620 C CA . SER A 1 75 ? -5.250 -3.972 -0.707 1.00 88.06 75 SER A CA 1
ATOM 621 C C . SER A 1 75 ? -3.942 -4.610 -0.265 1.00 88.06 75 SER A C 1
ATOM 623 O O . SER A 1 75 ? -3.205 -4.041 0.538 1.00 88.06 75 SER A O 1
ATOM 625 N N . VAL A 1 76 ? -3.611 -5.765 -0.838 1.00 87.75 76 VAL A N 1
ATOM 626 C CA . VAL A 1 76 ? -2.293 -6.382 -0.648 1.00 87.75 76 VAL A CA 1
ATOM 627 C C . VAL A 1 76 ? -1.202 -5.432 -1.154 1.00 87.75 76 VAL A C 1
ATOM 629 O O . VAL A 1 76 ? -1.419 -4.640 -2.081 1.00 87.75 76 VAL A O 1
ATOM 632 N N . MET A 1 77 ? -0.040 -5.457 -0.499 1.00 82.88 77 MET A N 1
ATOM 633 C CA . MET A 1 77 ? 1.127 -4.733 -0.998 1.00 82.88 77 MET A CA 1
ATOM 634 C C . MET A 1 77 ? 1.525 -5.289 -2.373 1.00 82.88 77 MET A C 1
ATOM 636 O O . MET A 1 77 ? 1.475 -6.503 -2.563 1.00 82.88 77 MET A O 1
ATOM 640 N N . PRO A 1 78 ? 1.927 -4.440 -3.334 1.00 79.50 78 PRO A N 1
ATOM 641 C CA . PRO A 1 78 ? 2.529 -4.944 -4.561 1.00 79.50 78 PRO A CA 1
ATOM 642 C C . PRO A 1 78 ? 3.785 -5.750 -4.218 1.00 79.50 78 PRO A C 1
ATOM 644 O O . PRO A 1 78 ? 4.485 -5.429 -3.250 1.00 79.50 78 PRO A O 1
ATOM 647 N N . GLU A 1 79 ? 4.066 -6.789 -5.001 1.00 79.88 79 GLU A N 1
ATOM 648 C CA . GLU A 1 79 ? 5.296 -7.551 -4.820 1.00 79.88 79 GLU A CA 1
ATOM 649 C C . GLU A 1 79 ? 6.511 -6.630 -5.021 1.00 79.88 79 GLU A C 1
ATOM 651 O O . GLU A 1 79 ? 6.520 -5.816 -5.954 1.00 79.88 79 GLU A O 1
ATOM 656 N N . PRO A 1 80 ? 7.522 -6.691 -4.134 1.00 81.56 80 PRO A N 1
ATOM 657 C CA . PRO A 1 80 ? 8.762 -5.967 -4.349 1.00 81.56 80 PRO A CA 1
ATOM 658 C C . PRO A 1 80 ? 9.415 -6.444 -5.642 1.00 81.56 80 PRO A C 1
ATOM 660 O O . PRO A 1 80 ? 9.494 -7.647 -5.884 1.00 81.56 80 PRO A O 1
ATOM 663 N N . ILE A 1 81 ? 9.954 -5.510 -6.423 1.00 87.50 81 ILE A N 1
ATOM 664 C CA . ILE A 1 81 ? 10.850 -5.878 -7.515 1.00 87.50 81 ILE A CA 1
ATOM 665 C C . ILE A 1 81 ? 12.067 -6.614 -6.938 1.00 87.50 81 ILE A C 1
ATOM 667 O O . ILE A 1 81 ? 12.681 -6.173 -5.962 1.00 87.50 81 ILE A O 1
ATOM 671 N N . THR A 1 82 ? 12.407 -7.753 -7.524 1.00 91.00 82 THR A N 1
ATOM 672 C CA . THR A 1 82 ? 13.565 -8.554 -7.127 1.00 91.00 82 THR A CA 1
ATOM 673 C C . THR A 1 82 ? 14.867 -7.919 -7.613 1.00 91.00 82 THR A C 1
ATOM 675 O O . THR A 1 82 ? 14.897 -7.158 -8.581 1.00 91.00 82 THR A O 1
ATOM 678 N N . GLU A 1 83 ? 15.995 -8.270 -6.990 1.00 90.25 83 GLU A N 1
ATOM 679 C CA . GLU A 1 83 ? 17.310 -7.796 -7.442 1.00 90.25 83 GLU A CA 1
ATOM 680 C C . GLU A 1 83 ? 17.600 -8.196 -8.902 1.00 90.25 83 GLU A C 1
ATOM 682 O O . GLU A 1 83 ? 18.163 -7.415 -9.669 1.00 90.25 83 GLU A O 1
ATOM 687 N N . ALA A 1 84 ? 17.173 -9.394 -9.314 1.00 92.69 84 ALA A N 1
ATOM 688 C CA . ALA A 1 84 ? 17.325 -9.876 -10.684 1.00 92.69 84 ALA A CA 1
ATOM 689 C C . ALA A 1 84 ? 16.521 -9.033 -11.690 1.00 92.69 84 ALA A C 1
ATOM 691 O O . ALA A 1 84 ? 17.025 -8.688 -12.764 1.00 92.69 84 ALA A O 1
ATOM 692 N N . GLU A 1 85 ? 15.297 -8.647 -11.334 1.00 93.44 85 GLU A N 1
ATOM 693 C CA . GLU A 1 85 ? 14.477 -7.752 -12.153 1.00 93.44 85 GLU A CA 1
ATOM 694 C C . GLU A 1 85 ? 15.092 -6.351 -12.228 1.00 93.44 85 GLU A C 1
ATOM 696 O O . GLU A 1 85 ? 15.203 -5.795 -13.319 1.00 93.44 85 GLU A O 1
ATOM 701 N N . VAL A 1 86 ? 15.605 -5.811 -11.115 1.00 93.19 86 VAL A N 1
ATOM 702 C CA . VAL A 1 86 ? 16.337 -4.530 -11.112 1.00 93.19 86 VAL A CA 1
ATOM 703 C C . VAL A 1 86 ? 17.563 -4.586 -12.031 1.00 93.19 86 VAL A C 1
ATOM 705 O O . VAL A 1 86 ? 17.796 -3.671 -12.827 1.00 93.19 86 VAL A O 1
ATOM 708 N N . ARG A 1 87 ? 18.342 -5.672 -11.980 1.00 92.69 87 ARG A N 1
ATOM 709 C CA . ARG A 1 87 ? 19.487 -5.878 -12.884 1.00 92.69 87 ARG A CA 1
ATOM 710 C C . ARG A 1 87 ? 19.043 -5.950 -14.345 1.00 92.69 87 ARG A C 1
ATOM 712 O O . ARG A 1 87 ? 19.698 -5.371 -15.210 1.00 92.69 87 ARG A O 1
ATOM 719 N N . SER A 1 88 ? 17.902 -6.579 -14.616 1.00 94.50 88 SER A N 1
ATOM 720 C CA . SER A 1 88 ? 17.317 -6.639 -15.959 1.00 94.50 88 SER A CA 1
ATOM 721 C C . SER A 1 88 ? 16.895 -5.257 -16.471 1.00 94.50 88 SER A C 1
ATOM 723 O O . SER A 1 88 ? 17.133 -4.949 -17.637 1.00 94.50 88 SER A O 1
ATOM 725 N N . LEU A 1 89 ? 16.378 -4.371 -15.606 1.00 94.94 89 LEU A N 1
ATOM 726 C CA . LEU A 1 89 ? 16.090 -2.975 -15.974 1.00 94.94 89 LEU A CA 1
ATOM 727 C C . LEU A 1 89 ? 17.349 -2.219 -16.427 1.00 94.94 89 LEU A C 1
ATOM 729 O O . LEU A 1 89 ? 17.287 -1.422 -17.362 1.00 94.94 89 LEU A O 1
ATOM 733 N N . SER A 1 90 ? 18.505 -2.500 -15.817 1.00 92.00 90 SER A N 1
ATOM 734 C CA . SER A 1 90 ? 19.779 -1.903 -16.241 1.00 92.00 90 SER A CA 1
ATOM 735 C C . SER A 1 90 ? 20.222 -2.389 -17.622 1.00 92.00 90 SER A C 1
ATOM 737 O O . SER A 1 90 ? 20.766 -1.604 -18.393 1.00 92.00 90 SER A O 1
ATOM 739 N N . ASN A 1 91 ? 19.976 -3.656 -17.960 1.00 94.44 91 ASN A N 1
ATOM 740 C CA . ASN A 1 91 ? 20.274 -4.179 -19.297 1.00 94.44 91 ASN A CA 1
ATOM 741 C C . ASN A 1 91 ? 19.372 -3.535 -20.351 1.00 94.44 91 ASN A C 1
ATOM 743 O O . ASN A 1 91 ? 19.878 -3.017 -21.335 1.00 94.44 91 ASN A O 1
ATOM 747 N N . LEU A 1 92 ? 18.069 -3.423 -20.074 1.00 94.75 92 LEU A N 1
ATOM 748 C CA . LEU A 1 92 ? 17.133 -2.713 -20.950 1.00 94.75 92 LEU A CA 1
ATOM 749 C C . LEU A 1 92 ? 17.548 -1.259 -21.217 1.00 94.75 92 LEU A C 1
ATOM 751 O O . LEU A 1 92 ? 17.283 -0.730 -22.294 1.00 94.75 92 LEU A O 1
ATOM 755 N N . TRP A 1 93 ? 18.157 -0.597 -20.234 1.00 93.50 93 TRP A N 1
ATOM 756 C CA . TRP A 1 93 ? 18.694 0.751 -20.396 1.00 93.50 93 TRP A CA 1
ATOM 757 C C . TRP A 1 93 ? 19.977 0.779 -21.237 1.00 93.50 93 TRP A C 1
ATOM 759 O O . TRP A 1 93 ? 20.101 1.627 -22.120 1.00 93.50 93 TRP A O 1
ATOM 769 N N . LYS A 1 94 ? 20.901 -0.167 -21.020 1.00 92.38 94 LYS A N 1
ATOM 770 C CA . LYS A 1 94 ? 22.123 -0.312 -21.833 1.00 92.38 94 LYS A CA 1
ATOM 771 C C . LYS A 1 94 ? 21.789 -0.593 -23.296 1.00 92.38 94 LYS A C 1
ATOM 773 O O . LYS A 1 94 ? 22.317 0.086 -24.167 1.00 92.38 94 LYS A O 1
ATOM 778 N N . ASP A 1 95 ? 20.873 -1.523 -23.547 1.00 94.69 95 ASP A N 1
ATOM 779 C CA . ASP A 1 95 ? 20.431 -1.882 -24.895 1.00 94.69 95 ASP A CA 1
ATOM 780 C C . ASP A 1 95 ? 19.818 -0.672 -25.607 1.00 94.69 95 ASP A C 1
ATOM 782 O O . ASP A 1 95 ? 20.123 -0.409 -26.770 1.00 94.69 95 ASP A O 1
ATOM 786 N N . ALA A 1 96 ? 19.009 0.118 -24.890 1.00 91.25 96 ALA A N 1
ATOM 787 C CA . ALA A 1 96 ? 18.434 1.345 -25.427 1.00 91.25 96 ALA A CA 1
ATOM 788 C C . ALA A 1 96 ? 19.513 2.375 -25.807 1.00 91.25 96 ALA A C 1
ATOM 790 O O . ALA A 1 96 ? 19.427 2.962 -26.881 1.00 91.25 96 ALA A O 1
ATOM 791 N N . ILE A 1 97 ? 20.566 2.546 -24.999 1.00 89.62 97 ILE A N 1
ATOM 792 C CA . ILE A 1 97 ? 21.708 3.403 -25.370 1.00 89.62 97 ILE A CA 1
ATOM 793 C C . ILE A 1 97 ? 22.423 2.869 -26.606 1.00 89.62 97 ILE A C 1
ATOM 795 O O . ILE A 1 97 ? 22.673 3.621 -27.544 1.00 89.62 97 ILE A O 1
ATOM 799 N N . THR A 1 98 ? 22.764 1.580 -26.612 1.00 92.12 98 THR A N 1
ATOM 800 C CA . THR A 1 98 ? 23.514 0.962 -27.710 1.00 92.12 98 THR A CA 1
ATOM 801 C C . THR A 1 98 ? 22.741 1.009 -29.025 1.00 92.12 98 THR A C 1
ATOM 803 O O . THR A 1 98 ? 23.353 1.098 -30.085 1.00 92.12 98 THR A O 1
ATOM 806 N N . SER A 1 99 ? 21.407 0.998 -28.968 1.00 93.00 99 SER A N 1
ATOM 807 C CA . SER A 1 99 ? 20.558 1.088 -30.156 1.00 93.00 99 SER A CA 1
ATOM 808 C C . SER A 1 99 ? 20.634 2.435 -30.886 1.00 93.00 99 SER A C 1
ATOM 810 O O . SER A 1 99 ? 20.319 2.492 -32.071 1.00 93.00 99 SER A O 1
ATOM 812 N N . GLY A 1 100 ? 21.019 3.519 -30.198 1.00 88.50 100 GLY A N 1
ATOM 813 C CA . GLY A 1 100 ? 20.948 4.884 -30.732 1.00 88.50 100 GLY A CA 1
ATOM 814 C C . GLY A 1 100 ? 19.521 5.430 -30.913 1.00 88.50 100 GLY A C 1
ATOM 815 O O . GLY A 1 100 ? 19.362 6.564 -31.361 1.00 88.50 100 GLY A O 1
ATOM 816 N N . ASP A 1 101 ? 18.486 4.661 -30.560 1.00 88.19 101 ASP A N 1
ATOM 817 C CA . ASP A 1 101 ? 17.084 5.075 -30.621 1.00 88.19 101 ASP A CA 1
ATOM 818 C C . ASP A 1 101 ? 16.725 5.918 -29.387 1.00 88.19 101 ASP A C 1
ATOM 820 O O . ASP A 1 101 ? 16.609 5.425 -28.257 1.00 88.19 101 ASP A O 1
ATOM 824 N N . ILE A 1 102 ? 16.532 7.218 -29.616 1.00 84.44 102 ILE A N 1
ATOM 825 C CA . ILE A 1 102 ? 16.223 8.172 -28.554 1.00 84.44 102 ILE A CA 1
ATOM 826 C C . ILE A 1 102 ? 14.855 7.926 -27.904 1.00 84.44 102 ILE A C 1
ATOM 828 O O . ILE A 1 102 ? 14.688 8.178 -26.709 1.00 84.44 102 ILE A O 1
ATOM 832 N N . ASP A 1 103 ? 13.881 7.387 -28.637 1.00 87.62 103 ASP A N 1
ATOM 833 C CA . ASP A 1 103 ? 12.569 7.063 -28.083 1.00 87.62 103 ASP A CA 1
ATOM 834 C C . ASP A 1 103 ? 12.642 5.805 -27.215 1.00 87.62 103 ASP A C 1
ATOM 836 O O . ASP A 1 103 ? 12.057 5.767 -26.124 1.00 87.62 103 ASP A O 1
ATOM 840 N N . ALA A 1 104 ? 13.414 4.799 -27.638 1.00 87.75 104 ALA A N 1
ATOM 841 C CA . ALA A 1 104 ? 13.692 3.622 -26.819 1.00 87.75 104 ALA A CA 1
ATOM 842 C C . ALA A 1 104 ? 14.405 4.001 -25.512 1.00 87.75 104 ALA A C 1
ATOM 844 O O . ALA A 1 104 ? 14.033 3.505 -24.442 1.00 87.75 104 ALA A O 1
ATOM 845 N N . PHE A 1 105 ? 15.374 4.919 -25.585 1.00 86.62 105 PHE A N 1
ATOM 846 C CA . PHE A 1 105 ? 16.075 5.459 -24.423 1.00 86.62 105 PHE A CA 1
ATOM 847 C C . PHE A 1 105 ? 15.136 6.240 -23.496 1.00 86.62 105 PHE A C 1
ATOM 849 O O . PHE A 1 105 ? 15.044 5.934 -22.305 1.00 86.62 105 PHE A O 1
ATOM 856 N N . ALA A 1 106 ? 14.361 7.183 -24.037 1.00 86.50 10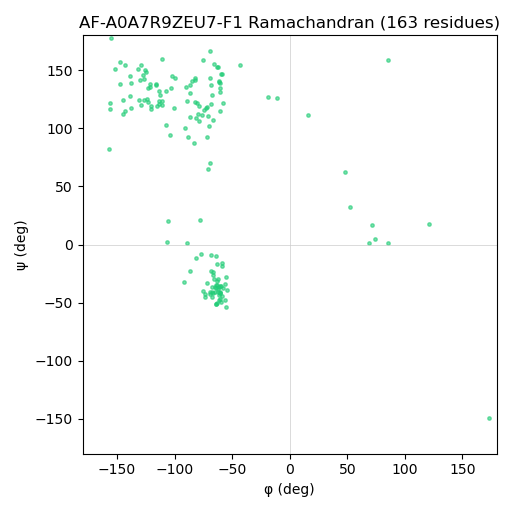6 ALA A N 1
ATOM 857 C CA . ALA A 1 106 ? 13.409 7.990 -23.277 1.00 86.50 106 ALA A CA 1
ATOM 858 C C . ALA A 1 106 ? 12.339 7.130 -22.577 1.00 86.50 106 ALA A C 1
ATOM 860 O O . ALA A 1 106 ? 11.983 7.393 -21.429 1.00 86.50 106 ALA A O 1
ATOM 861 N N . LYS A 1 107 ? 11.892 6.031 -23.204 1.00 91.12 107 LYS A N 1
ATOM 862 C CA . LYS A 1 107 ? 10.934 5.067 -22.629 1.00 91.12 107 LYS A CA 1
ATOM 863 C C . LYS A 1 107 ? 11.466 4.324 -21.394 1.00 91.12 107 LYS A C 1
ATOM 865 O O . LYS A 1 107 ? 10.718 3.584 -20.755 1.00 91.12 107 LYS A O 1
ATOM 870 N N . ARG A 1 108 ? 12.757 4.429 -21.063 1.00 93.69 108 ARG A N 1
ATOM 871 C CA . ARG A 1 108 ? 13.316 3.876 -19.814 1.00 93.69 108 ARG A CA 1
ATOM 872 C C . ARG A 1 108 ? 13.095 4.790 -18.609 1.00 93.69 108 ARG A C 1
ATOM 874 O O . ARG A 1 108 ? 13.288 4.352 -17.480 1.00 93.69 108 ARG A O 1
ATOM 881 N N . TYR A 1 109 ? 12.668 6.027 -18.838 1.00 88.56 109 TYR A N 1
ATOM 882 C CA . TYR A 1 109 ? 12.444 7.019 -17.799 1.00 88.56 109 TYR A CA 1
ATOM 883 C C . TYR A 1 109 ? 10.951 7.168 -17.491 1.00 88.56 109 TYR A C 1
ATOM 885 O O . TYR A 1 109 ? 10.097 7.081 -18.371 1.00 88.56 109 TYR A O 1
ATOM 893 N N . SER A 1 110 ? 10.634 7.411 -16.218 1.00 90.06 110 SER A N 1
ATOM 894 C CA . SER A 1 110 ? 9.300 7.872 -15.818 1.00 90.06 110 SER A CA 1
ATOM 895 C C . SER A 1 110 ? 9.003 9.235 -16.452 1.00 90.06 110 SER A C 1
ATOM 897 O O . SER A 1 110 ? 9.920 10.029 -16.668 1.00 90.06 110 SER A O 1
ATOM 899 N N . SER A 1 111 ? 7.725 9.554 -16.676 1.00 82.25 111 SER A N 1
ATOM 900 C CA . SER A 1 111 ? 7.306 10.871 -17.178 1.00 82.25 111 SER A CA 1
ATOM 901 C C . SER A 1 111 ? 7.812 12.028 -16.307 1.00 82.25 111 SER A C 1
ATOM 903 O O . SER A 1 111 ? 8.057 13.116 -16.817 1.00 82.25 111 SER A O 1
ATOM 905 N N . ASN A 1 112 ? 8.019 11.770 -15.010 1.00 81.62 112 ASN A N 1
ATOM 906 C CA . ASN A 1 112 ? 8.512 12.738 -14.028 1.00 81.62 112 ASN A CA 1
ATOM 907 C C . ASN A 1 112 ? 9.982 12.493 -13.639 1.00 81.62 112 ASN A C 1
ATOM 909 O O . ASN A 1 112 ? 10.409 12.902 -12.560 1.00 81.62 112 ASN A O 1
ATOM 913 N N . ALA A 1 113 ? 10.752 11.773 -14.461 1.00 82.50 113 ALA A N 1
ATOM 914 C CA . ALA A 1 113 ? 12.163 11.542 -14.184 1.00 82.50 113 ALA A CA 1
ATOM 915 C C . ALA A 1 113 ? 12.941 12.867 -14.133 1.00 82.50 113 ALA A C 1
ATOM 917 O O . ALA A 1 113 ? 12.731 13.770 -14.947 1.00 82.50 113 ALA A O 1
ATOM 918 N N . VAL A 1 114 ? 13.862 12.952 -13.173 1.00 77.81 114 VAL A N 1
ATOM 919 C CA . VAL A 1 114 ? 14.828 14.045 -13.045 1.00 77.81 114 VAL A CA 1
ATOM 920 C C . VAL A 1 114 ? 16.199 13.477 -13.358 1.00 77.81 114 VAL A C 1
ATOM 922 O O . VAL A 1 114 ? 16.654 12.548 -12.689 1.00 77.81 114 VAL A O 1
ATOM 925 N N . LEU A 1 115 ? 16.852 14.025 -14.378 1.00 74.00 115 LEU A N 1
ATOM 926 C CA . LEU A 1 115 ? 18.193 13.617 -14.767 1.00 74.00 115 LEU A CA 1
ATOM 927 C C . LEU A 1 115 ? 19.181 14.641 -14.211 1.00 74.00 115 LEU A C 1
ATOM 929 O O . LEU A 1 115 ? 19.115 15.825 -14.537 1.00 74.00 115 LEU A O 1
ATOM 933 N N . ILE A 1 116 ? 20.068 14.184 -13.326 1.00 70.12 116 ILE A N 1
ATOM 934 C CA . ILE A 1 116 ? 21.072 15.032 -12.680 1.00 70.12 116 ILE A CA 1
ATOM 935 C C . ILE A 1 116 ? 22.421 14.751 -13.348 1.00 70.12 116 ILE A C 1
ATOM 937 O O . ILE A 1 116 ? 23.104 13.797 -12.961 1.00 70.12 116 ILE A O 1
ATOM 941 N N . PRO A 1 117 ? 22.826 15.534 -14.362 1.00 66.94 117 PRO A N 1
ATOM 942 C CA . PRO A 1 117 ? 24.163 15.413 -14.919 1.00 66.94 117 PRO A CA 1
ATOM 943 C C . PRO A 1 117 ? 25.189 15.864 -13.874 1.00 66.94 117 PRO A C 1
ATOM 945 O O . PRO A 1 117 ? 25.092 16.952 -13.305 1.00 66.94 117 PRO A O 1
ATOM 948 N N . ARG A 1 118 ? 26.199 15.029 -13.609 1.00 50.38 118 ARG A N 1
ATOM 949 C CA . ARG A 1 118 ? 27.318 15.407 -12.742 1.00 50.38 118 ARG A CA 1
ATOM 950 C C . ARG A 1 118 ? 28.396 16.083 -13.591 1.00 50.38 118 ARG A C 1
ATOM 952 O O . ARG A 1 118 ? 29.275 15.406 -14.107 1.00 50.38 118 ARG A O 1
ATOM 959 N N . THR A 1 119 ? 28.369 17.408 -13.703 1.00 51.38 119 THR A N 1
ATOM 960 C CA . THR A 1 119 ? 29.529 18.173 -14.190 1.00 51.38 119 THR A CA 1
ATOM 961 C C . THR A 1 119 ? 30.167 18.913 -13.021 1.00 51.38 119 THR A C 1
ATOM 963 O O . THR A 1 119 ? 29.659 19.939 -12.571 1.00 51.38 119 THR A O 1
ATOM 966 N N . TYR A 1 120 ? 31.291 18.400 -12.515 1.00 45.38 120 TYR A N 1
ATOM 967 C CA . TYR A 1 120 ? 32.202 19.203 -11.703 1.00 45.38 120 TYR A CA 1
ATOM 968 C C . TYR A 1 120 ? 32.914 20.194 -12.631 1.00 45.38 120 TYR A C 1
ATOM 970 O O . TYR A 1 120 ? 33.926 19.876 -13.241 1.00 45.38 120 TYR A O 1
ATOM 978 N N . SER A 1 121 ? 32.359 21.393 -12.760 1.00 43.38 121 SER A N 1
ATOM 979 C CA . SER A 1 121 ? 33.114 22.603 -13.078 1.00 43.38 121 SER A CA 1
ATOM 980 C C . SER A 1 121 ? 32.308 23.793 -12.574 1.00 43.38 121 SER A C 1
ATOM 982 O O . SER A 1 121 ? 31.134 23.962 -12.896 1.00 43.38 121 SER A O 1
ATOM 984 N N . THR A 1 122 ? 32.924 24.574 -11.698 1.00 43.38 122 THR A N 1
ATOM 985 C CA . THR A 1 122 ? 32.362 25.722 -10.987 1.00 43.38 122 THR A CA 1
ATOM 986 C C . THR A 1 122 ? 32.127 26.913 -11.917 1.00 43.38 122 THR A C 1
ATOM 988 O O . THR A 1 122 ? 32.743 27.968 -11.774 1.00 43.38 122 THR A O 1
ATOM 991 N N . THR A 1 123 ? 31.218 26.787 -12.881 1.00 43.22 123 THR A N 1
ATOM 992 C CA . THR A 1 123 ? 30.687 27.940 -13.614 1.00 43.22 123 THR A CA 1
ATOM 993 C C . THR A 1 123 ? 29.211 27.712 -13.941 1.00 43.22 123 THR A C 1
ATOM 995 O O . THR A 1 123 ? 28.845 26.804 -14.672 1.00 43.22 123 THR A O 1
ATOM 998 N N . ARG A 1 124 ? 28.375 28.529 -13.291 1.00 47.34 124 ARG A N 1
ATOM 999 C CA . ARG A 1 124 ? 26.926 28.743 -13.454 1.00 47.34 124 ARG A CA 1
ATOM 1000 C C . ARG A 1 124 ? 26.265 28.113 -14.697 1.00 47.34 124 ARG A C 1
ATOM 1002 O O . ARG A 1 124 ? 26.567 28.514 -15.814 1.00 47.34 124 ARG A O 1
ATOM 1009 N N . GLY A 1 125 ? 25.206 27.327 -14.463 1.00 49.34 125 GLY A N 1
ATOM 1010 C CA . GLY A 1 125 ? 24.004 27.397 -15.308 1.00 49.34 125 GLY A CA 1
ATOM 1011 C C . GLY A 1 125 ? 23.543 26.146 -16.056 1.00 49.34 125 GLY A C 1
ATOM 1012 O O . GLY A 1 125 ? 22.751 26.306 -16.976 1.00 49.34 125 GLY A O 1
ATOM 1013 N N . VAL A 1 126 ? 23.972 24.928 -15.705 1.00 51.91 126 VAL A N 1
ATOM 1014 C CA . VAL A 1 126 ? 23.405 23.724 -16.348 1.00 51.91 126 VAL A CA 1
ATOM 1015 C C . VAL A 1 126 ? 21.969 23.505 -15.838 1.00 51.91 126 VAL A C 1
ATOM 1017 O O . VAL A 1 126 ? 21.792 23.334 -14.628 1.00 51.91 126 VAL A O 1
ATOM 1020 N N . PRO A 1 127 ? 20.935 23.541 -16.701 1.00 50.03 127 PRO A N 1
ATOM 1021 C CA . PRO A 1 127 ? 19.564 23.307 -16.268 1.00 50.03 127 PRO A CA 1
ATOM 1022 C C . PRO A 1 127 ? 19.382 21.846 -15.841 1.00 50.03 127 PRO A C 1
ATOM 1024 O O . PRO A 1 127 ? 19.859 20.923 -16.500 1.00 50.03 127 PRO A O 1
ATOM 1027 N N . LEU A 1 128 ? 18.668 21.642 -14.732 1.00 53.72 128 LEU A N 1
ATOM 1028 C CA . LEU A 1 128 ? 18.110 20.337 -14.380 1.00 53.72 128 LEU A CA 1
ATOM 1029 C C . LEU A 1 128 ? 17.206 19.889 -15.532 1.00 53.72 128 LEU A C 1
ATOM 1031 O O . LEU A 1 128 ? 16.256 20.596 -15.866 1.00 53.72 128 LEU A O 1
ATOM 1035 N N . LEU A 1 129 ? 17.491 18.733 -16.130 1.00 57.31 129 LEU A N 1
ATOM 1036 C CA . LEU A 1 129 ? 16.601 18.155 -17.131 1.00 57.31 129 LEU A CA 1
ATOM 1037 C C . LEU A 1 129 ? 15.441 17.493 -16.387 1.00 57.31 129 LEU A C 1
ATOM 1039 O O . LEU A 1 129 ? 15.612 16.458 -15.733 1.00 57.31 129 LEU A O 1
ATOM 1043 N N . THR A 1 130 ? 14.272 18.126 -16.437 1.00 54.97 130 THR A N 1
ATOM 1044 C CA . THR A 1 130 ? 13.046 17.624 -15.818 1.00 54.97 130 THR A CA 1
ATOM 1045 C C . THR A 1 130 ? 12.058 17.205 -16.901 1.00 54.97 130 THR A C 1
ATOM 1047 O O . THR A 1 130 ? 11.688 17.986 -17.776 1.00 54.97 130 THR A O 1
ATOM 1050 N N . GLY A 1 131 ? 11.620 15.948 -16.839 1.00 55.66 131 GLY A N 1
ATOM 1051 C CA . GLY A 1 131 ? 10.630 15.403 -17.763 1.00 55.66 131 GLY A CA 1
ATOM 1052 C C . GLY A 1 131 ? 11.205 14.871 -19.078 1.00 55.66 131 GLY A C 1
ATOM 1053 O O . GLY A 1 131 ? 12.307 15.210 -19.513 1.00 55.66 131 GLY A O 1
ATOM 1054 N N . ILE A 1 132 ? 10.424 13.993 -19.709 1.00 59.53 132 ILE A N 1
ATOM 1055 C CA . ILE A 1 132 ? 10.843 13.211 -20.879 1.00 59.53 132 ILE A CA 1
ATOM 1056 C C . ILE A 1 132 ? 11.182 14.081 -22.097 1.00 59.53 132 ILE A C 1
ATOM 1058 O O . ILE A 1 132 ? 12.141 13.784 -22.800 1.00 59.53 132 ILE A O 1
ATOM 1062 N N . GLU A 1 133 ? 10.470 15.192 -22.298 1.00 64.19 133 GLU A N 1
ATOM 1063 C CA . GLU A 1 133 ? 10.726 16.126 -23.401 1.00 64.19 133 GLU A CA 1
ATOM 1064 C C . GLU A 1 133 ? 12.068 16.849 -23.230 1.00 64.19 133 GLU A C 1
ATOM 1066 O O . GLU A 1 133 ? 12.839 16.943 -24.176 1.00 64.19 133 GLU A O 1
ATOM 1071 N N . SER A 1 134 ? 12.417 17.262 -22.005 1.00 62.72 134 SER A N 1
ATOM 1072 C CA . SER A 1 134 ? 13.717 17.884 -21.717 1.00 62.72 134 SER A CA 1
ATOM 1073 C C . SER A 1 134 ? 14.881 16.917 -21.958 1.00 62.72 134 SER A C 1
ATOM 1075 O O . SER A 1 134 ? 15.920 17.311 -22.488 1.00 62.72 134 SER A O 1
ATOM 1077 N N . ILE A 1 135 ? 14.686 15.639 -21.621 1.00 62.50 135 ILE A N 1
ATOM 1078 C CA . ILE A 1 135 ? 15.641 14.567 -21.914 1.00 62.50 135 ILE A CA 1
ATOM 1079 C C . ILE A 1 135 ? 15.770 14.394 -23.433 1.00 62.50 135 ILE A C 1
ATOM 1081 O O . ILE A 1 135 ? 16.882 14.447 -23.953 1.00 62.50 135 ILE A O 1
ATOM 1085 N N . LYS A 1 136 ? 14.655 14.260 -24.162 1.00 62.91 136 LYS A N 1
ATOM 1086 C CA . LYS A 1 136 ? 14.668 14.136 -25.627 1.00 62.91 136 LYS A CA 1
ATOM 1087 C C . LYS A 1 136 ? 15.380 15.312 -26.297 1.00 62.91 136 LYS A C 1
ATOM 1089 O O . LYS A 1 136 ? 16.275 15.071 -27.096 1.00 62.91 136 LYS A O 1
ATOM 1094 N N . THR A 1 137 ? 15.079 16.557 -25.922 1.00 61.88 137 THR A N 1
ATOM 1095 C CA . THR A 1 137 ? 15.749 17.756 -26.459 1.00 61.88 137 THR A CA 1
ATOM 1096 C C . THR A 1 137 ? 17.254 17.760 -26.184 1.00 61.88 137 THR A C 1
ATOM 1098 O O . THR A 1 137 ? 18.034 18.107 -27.069 1.00 61.88 137 THR A O 1
ATOM 1101 N N . HIS A 1 138 ? 17.685 17.353 -24.982 1.00 61.81 138 HIS A N 1
ATOM 1102 C CA . HIS A 1 138 ? 19.108 17.281 -24.637 1.00 61.81 138 HIS A CA 1
ATOM 1103 C C . HIS A 1 138 ? 19.870 16.291 -25.527 1.00 61.81 138 HIS A C 1
ATOM 1105 O O . HIS A 1 138 ? 20.962 16.596 -25.998 1.00 61.81 138 HIS A O 1
ATOM 1111 N N . PHE A 1 139 ? 19.285 15.122 -25.781 1.00 61.00 139 PHE A N 1
ATOM 1112 C CA . PHE A 1 139 ? 19.931 14.068 -26.562 1.00 61.00 139 PHE A CA 1
ATOM 1113 C C . PHE A 1 139 ? 19.726 14.202 -28.081 1.00 61.00 139 PHE A C 1
ATOM 1115 O O . PHE A 1 139 ? 20.553 13.705 -28.839 1.00 61.00 139 PHE A O 1
ATOM 1122 N N . ALA A 1 140 ? 18.680 14.896 -28.538 1.00 57.50 140 ALA A N 1
ATOM 1123 C CA . ALA A 1 140 ? 18.434 15.185 -29.954 1.00 57.50 140 ALA A CA 1
ATOM 1124 C C . ALA A 1 140 ? 19.316 16.320 -30.515 1.00 57.50 140 ALA A C 1
ATOM 1126 O O . ALA A 1 140 ? 19.313 16.559 -31.719 1.00 57.50 140 ALA A O 1
ATOM 1127 N N . GLY A 1 141 ? 20.078 17.025 -29.667 1.00 52.97 141 GLY A N 1
ATOM 1128 C CA . GLY A 1 141 ? 20.982 18.095 -30.103 1.00 52.97 141 GLY A CA 1
ATOM 1129 C C . GLY A 1 141 ? 20.278 19.377 -30.568 1.00 52.97 141 GLY A C 1
ATOM 1130 O O . GLY A 1 141 ? 20.908 20.220 -31.200 1.00 52.97 141 GLY A O 1
ATOM 1131 N N . GLU A 1 142 ? 18.996 19.574 -30.243 1.00 46.66 142 GLU A N 1
ATOM 1132 C CA . GLU A 1 142 ? 18.196 20.739 -30.678 1.00 46.66 142 GLU A CA 1
ATOM 1133 C C . GLU A 1 142 ? 18.472 22.034 -29.881 1.00 46.66 142 GLU A C 1
ATOM 1135 O O . GLU A 1 142 ? 17.697 22.989 -29.881 1.00 46.66 142 GLU A O 1
ATOM 1140 N N . GLY A 1 143 ? 19.627 22.109 -29.228 1.00 47.03 143 GLY A N 1
ATOM 1141 C CA . GLY A 1 143 ? 20.209 23.338 -28.709 1.00 47.03 143 GLY A CA 1
ATOM 1142 C C . GLY A 1 143 ? 21.706 23.315 -28.984 1.00 47.03 143 GLY A C 1
ATOM 1143 O O . GLY A 1 143 ? 22.318 22.253 -28.945 1.00 47.03 143 GLY A O 1
ATOM 1144 N N . ASN A 1 144 ? 22.296 24.478 -29.266 1.00 41.31 144 ASN A N 1
ATOM 1145 C CA . ASN A 1 144 ? 23.724 24.632 -29.551 1.00 41.31 144 ASN A CA 1
ATOM 1146 C C . ASN A 1 144 ? 24.571 24.376 -28.285 1.00 41.31 144 ASN A C 1
ATOM 1148 O O . ASN A 1 144 ? 25.112 25.300 -27.680 1.00 41.31 144 ASN A O 1
ATOM 1152 N N . TRP A 1 145 ? 24.627 23.120 -27.854 1.00 45.81 145 TRP A N 1
ATOM 1153 C CA . TRP A 1 145 ? 25.368 22.630 -26.702 1.00 45.81 145 TRP A CA 1
ATOM 1154 C C . TRP A 1 145 ? 26.346 21.567 -27.193 1.00 45.81 145 TRP A C 1
ATOM 1156 O O . TRP A 1 145 ? 25.979 20.734 -28.022 1.00 45.81 145 TRP A O 1
ATOM 1166 N N . PRO A 1 146 ? 27.605 21.590 -26.735 1.00 34.59 146 PRO A N 1
ATOM 1167 C CA . PRO A 1 146 ? 28.612 20.712 -27.294 1.00 34.59 146 PRO A CA 1
ATOM 1168 C C . PRO A 1 146 ? 28.302 19.254 -26.932 1.00 34.59 146 PRO A C 1
ATOM 1170 O O . PRO A 1 146 ? 28.223 18.890 -25.758 1.00 34.59 146 PRO A O 1
ATOM 1173 N N . ILE A 1 147 ? 28.123 18.430 -27.965 1.00 39.09 147 ILE A N 1
ATOM 1174 C CA . ILE A 1 147 ? 27.984 16.979 -27.861 1.00 39.09 147 ILE A CA 1
ATOM 1175 C C . ILE A 1 147 ? 29.360 16.433 -27.464 1.00 39.09 147 ILE A C 1
ATOM 1177 O O . ILE A 1 147 ? 30.256 16.345 -28.302 1.00 39.09 147 ILE A O 1
ATOM 1181 N N . TRP A 1 148 ? 29.555 16.096 -26.189 1.00 35.75 148 TRP A N 1
ATOM 1182 C CA . TRP A 1 148 ? 30.759 15.394 -25.737 1.00 35.75 148 TRP A CA 1
ATOM 1183 C C . TRP A 1 148 ? 30.433 13.940 -25.400 1.00 35.75 148 TRP A C 1
ATOM 1185 O O . TRP A 1 148 ? 29.438 13.642 -24.742 1.00 35.75 148 TRP A O 1
ATOM 1195 N N . GLY A 1 149 ? 31.275 13.050 -25.930 1.00 30.70 149 GLY A N 1
ATOM 1196 C CA . GLY A 1 149 ? 31.063 11.611 -26.011 1.00 30.70 149 GLY A CA 1
ATOM 1197 C C . GLY A 1 149 ? 31.104 10.851 -24.687 1.00 30.70 149 GLY A C 1
ATOM 1198 O O . GLY A 1 149 ? 31.573 11.331 -23.657 1.00 30.70 149 GLY A O 1
ATOM 1199 N N . VAL A 1 150 ? 30.641 9.604 -24.758 1.00 26.86 150 VAL A N 1
ATOM 1200 C CA . VAL A 1 150 ? 30.859 8.586 -23.730 1.00 26.86 150 VAL A CA 1
ATOM 1201 C C . VAL A 1 150 ? 32.351 8.253 -23.714 1.00 26.86 150 VAL A C 1
ATOM 1203 O O . VAL A 1 150 ? 32.846 7.601 -24.631 1.00 26.86 150 VAL A O 1
ATOM 1206 N N . SER A 1 151 ? 33.079 8.700 -22.689 1.00 27.91 151 SER A N 1
ATOM 1207 C CA . SER A 1 151 ? 34.393 8.140 -22.382 1.00 27.91 151 SER A CA 1
ATOM 1208 C C . SER A 1 151 ? 34.224 6.956 -21.432 1.00 27.91 151 SER A C 1
ATOM 1210 O O . SER A 1 151 ? 33.648 7.058 -20.348 1.00 27.91 151 SER A O 1
ATOM 1212 N N . SER A 1 152 ? 34.726 5.798 -21.849 1.00 41.47 152 SER A N 1
ATOM 1213 C CA . SER A 1 152 ? 35.113 4.742 -20.925 1.00 41.47 152 SER A CA 1
ATOM 1214 C C . SER A 1 152 ? 36.474 5.109 -20.338 1.00 41.47 152 SER A C 1
ATOM 1216 O O . SER A 1 152 ? 37.444 5.198 -21.089 1.00 41.47 152 SER A O 1
ATOM 1218 N N . ALA A 1 153 ? 36.572 5.286 -19.024 1.00 27.36 153 ALA A N 1
ATOM 1219 C CA . ALA A 1 153 ? 37.828 5.085 -18.310 1.00 27.36 153 ALA A CA 1
ATOM 1220 C C . ALA A 1 153 ? 37.546 4.781 -16.838 1.00 27.36 153 ALA A C 1
ATOM 1222 O O . ALA A 1 153 ? 36.963 5.572 -16.098 1.00 27.36 153 ALA A O 1
ATOM 1223 N N . SER A 1 154 ? 37.950 3.572 -16.479 1.00 34.53 154 SER A N 1
ATOM 1224 C CA . SER A 1 154 ? 38.207 3.047 -15.148 1.00 34.53 154 SER A CA 1
ATOM 1225 C C . SER A 1 154 ? 38.968 4.022 -14.242 1.00 34.53 154 SER A C 1
ATOM 1227 O O . SER A 1 154 ? 39.706 4.889 -14.701 1.00 34.53 154 SER A O 1
ATOM 1229 N N . SER A 1 155 ? 38.760 3.824 -12.940 1.00 30.67 155 SER A N 1
ATOM 1230 C CA . SER A 1 155 ? 39.572 4.289 -11.811 1.00 30.67 155 SER A CA 1
ATOM 1231 C C . SER A 1 155 ? 41.008 4.689 -12.165 1.00 30.67 155 SER A C 1
ATOM 1233 O O . SER A 1 155 ? 41.770 3.897 -12.714 1.00 30.67 155 SER A O 1
ATOM 1235 N N . VAL A 1 156 ? 41.372 5.905 -11.765 1.00 25.34 156 VAL A N 1
ATOM 1236 C CA . VAL A 1 156 ? 42.757 6.366 -11.681 1.00 25.34 156 VAL A CA 1
ATOM 1237 C C . VAL A 1 156 ? 43.425 5.644 -10.512 1.00 25.34 156 VAL A C 1
ATOM 1239 O O . VAL A 1 156 ? 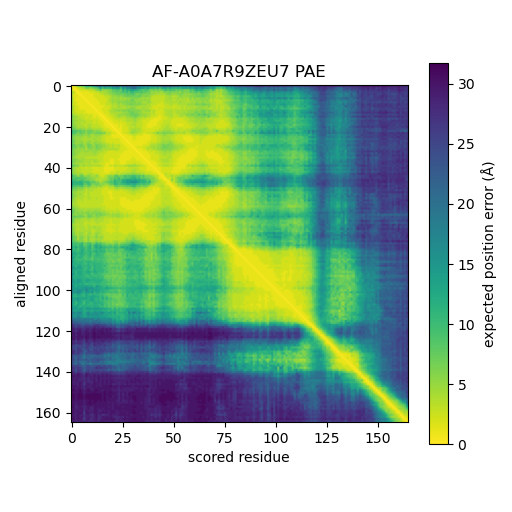43.111 5.932 -9.361 1.00 25.34 156 VAL A O 1
ATOM 1242 N N . GLU A 1 157 ? 44.362 4.750 -10.807 1.00 28.48 157 GLU A N 1
ATOM 1243 C CA . GLU A 1 157 ? 45.471 4.433 -9.908 1.00 28.48 157 GLU A CA 1
ATOM 1244 C C . GLU A 1 157 ? 46.773 4.661 -10.681 1.00 28.48 157 GLU A C 1
ATOM 1246 O O . GLU A 1 157 ? 46.948 4.163 -11.793 1.00 28.48 157 GLU A O 1
ATOM 1251 N N . PHE A 1 158 ? 47.647 5.491 -10.115 1.00 26.12 158 PHE A N 1
ATOM 1252 C CA . PHE A 1 158 ? 48.986 5.753 -10.630 1.00 26.12 158 PHE A CA 1
ATOM 1253 C C . PHE A 1 158 ? 49.919 4.631 -10.168 1.00 26.12 158 PHE A C 1
ATOM 1255 O O . PHE A 1 158 ? 50.089 4.445 -8.966 1.00 26.12 158 PHE A O 1
ATOM 1262 N N . PHE A 1 159 ? 50.565 3.947 -11.111 1.00 24.64 159 PHE A N 1
ATOM 1263 C CA . PHE A 1 159 ? 51.812 3.223 -10.871 1.00 24.64 159 PHE A CA 1
ATOM 1264 C C . PHE A 1 159 ? 52.806 3.609 -11.968 1.00 24.64 159 PHE A C 1
ATOM 1266 O O . PHE A 1 159 ? 52.492 3.536 -13.156 1.00 24.64 159 PHE A O 1
ATOM 1273 N N . GLU A 1 160 ? 53.963 4.100 -11.534 1.00 33.62 160 GLU A N 1
ATOM 1274 C CA . GLU A 1 160 ? 55.116 4.446 -12.364 1.00 33.62 160 GLU A CA 1
ATOM 1275 C C . GLU A 1 160 ? 55.767 3.176 -12.951 1.00 33.62 160 GLU A C 1
ATOM 1277 O O . GLU A 1 160 ? 55.796 2.131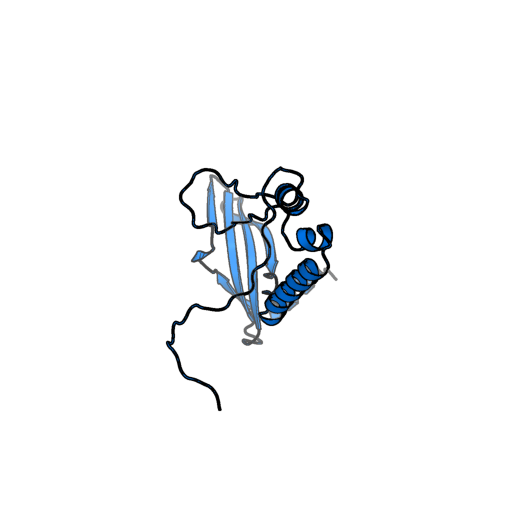 -12.302 1.00 33.62 160 GLU A O 1
ATOM 1282 N N . ASP A 1 161 ? 56.245 3.308 -14.193 1.00 37.00 161 ASP A N 1
ATOM 1283 C CA . ASP A 1 161 ? 57.216 2.502 -14.951 1.00 37.00 161 ASP A CA 1
ATOM 1284 C C . ASP A 1 161 ? 57.571 1.087 -14.463 1.00 37.00 161 ASP A C 1
ATOM 1286 O O . ASP A 1 161 ? 58.368 0.950 -13.540 1.00 37.00 161 ASP A O 1
ATOM 1290 N N . ILE A 1 162 ? 57.164 0.041 -15.207 1.00 27.48 162 ILE A N 1
ATOM 1291 C CA . ILE A 1 162 ? 57.956 -1.199 -15.369 1.00 27.48 162 ILE A CA 1
ATOM 1292 C C . ILE A 1 162 ? 57.774 -1.754 -16.799 1.00 27.48 162 ILE A C 1
ATOM 1294 O O . ILE A 1 162 ? 56.653 -1.995 -17.248 1.00 27.48 162 ILE A O 1
ATOM 1298 N N . GLU A 1 163 ? 58.894 -1.942 -17.506 1.00 35.78 163 GLU A N 1
ATOM 1299 C CA . GLU A 1 163 ? 59.004 -2.517 -18.857 1.00 35.78 163 GLU A CA 1
ATOM 1300 C C . GLU A 1 163 ? 58.539 -3.983 -18.955 1.00 35.78 163 GLU A C 1
ATOM 1302 O O . GLU A 1 163 ? 58.627 -4.767 -18.009 1.00 35.78 163 GLU A O 1
ATOM 1307 N N . MET A 1 164 ? 58.091 -4.351 -20.159 1.00 23.94 164 MET A N 1
ATOM 1308 C CA . MET A 1 164 ? 57.744 -5.719 -20.559 1.00 23.94 164 MET A CA 1
ATOM 1309 C C . MET A 1 164 ? 58.965 -6.653 -20.582 1.00 23.94 164 MET A C 1
ATOM 1311 O O . MET A 1 164 ? 60.071 -6.220 -20.909 1.00 23.94 164 MET A O 1
ATOM 1315 N N . PRO A 1 165 ? 58.733 -7.963 -20.429 1.00 39.75 165 PRO A N 1
ATOM 1316 C CA . PRO A 1 165 ? 59.296 -8.967 -21.327 1.00 39.75 165 PRO A CA 1
ATOM 1317 C C . PRO A 1 165 ? 58.291 -9.416 -22.399 1.00 39.75 165 PRO A C 1
ATOM 1319 O O . PRO A 1 165 ? 57.095 -9.593 -22.072 1.00 39.75 165 PRO A O 1
#

Nearest PDB structures (foldseek):
  3f7s-assembly1_A-2  TM=7.767E-01  e=7.910E-03  Pseudomonas putida KT2440
  8t17-assembly1_A  TM=7.052E-01  e=5.830E-03  Aequorea victoria
  2rgq-assembly1_A  TM=7.312E-01  e=2.680E-02  Nostoc punctiforme PCC 73102
  6of8-assembly1_D-2  TM=7.046E-01  e=1.456E-02  Homo sapiens
  3cnx-assembly1_A  TM=7.011E-01  e=1.776E-01  Streptomyces avermitilis

Mean predicted aligned error: 13.99 Å

Organism: NCBI:txid2749911

pLDDT: mean 76.68, std 22.68, range [23.94, 98.56]

InterPro domains:
  IPR032710 NTF2-like domain superfamily [SSF54427] (5-79)
  IPR032710 NTF2-like domain superfamily [SSF54427] (83-144)

Sequence (165 aa):
SNPMKAYFDNFLDKEPEVDIIEYQRKIETGPGWATDAGTYKFTMVADESKKVKARYYFKYVLEDGEWKISEHHSSVMPEPITEAEVRSLSNLWKDAITSGDIDAFAKRYSSNAVLIPRTYSTTRGVPLLTGIESIKTHFAGEGNWPIWGVSSASSVEFFEDIEMP

Foldseek 3Di:
DPVVVVVVVVVVVQVKDKDFPVVQWDKDDDVFKIKIWGKMWIQRPNHNVDIFIKIKIFMWGQDPNDTDTPDIDIDTDPDDDDPVNVVVLVVQLVVLVVVLDLVSNLVSADQQDWDDDDDPDPDDDDDTQGGSVSSSCVSVCVDVDDDDDDDDDDDDDDDDDDDDD